Protein AF-A0A3E1RAF1-F1 (afdb_monomer_lite)

Secondary structure (DSSP, 8-state):
--PPP-PPPP--SSS-----S----TTSPPP--PPPHHHHHHHHHHHHHHHHHHHHHHHHHHTTSTTHHHHHHHHHHH-EEETTEEEPPPHHHHHHHHHHHHHHHHHH--

Radius of gyration: 29.77 Å; chains: 1; bounding box: 100×20×51 Å

pLDDT: mean 81.01, std 14.7, range [44.03, 95.06]

Sequence (110 aa):
MVPDPKKPPKPEVGFPSLSWEEEELATRPMPLHERPLQARVDVEMALIAQYHVRIALAVESFWGHRDCVDYLQGLVLSGYKEGEKRMGFKPEVLTALMTLVELHKQQFGK

Organism: NCBI:txid2184758

Foldseek 3Di:
DDDDDDDDDDDDDDDDDPDPPPPPPPPDPDPDDDDPLVVLLVVLLVVCCVPPVPVSVVLVVCQPPPCSLVVLVCCLVFNDDDDPDHDHDDPSNSVSSVVNSVSSCVVNVD

Structure (mmCIF, N/CA/C/O backbone):
data_AF-A0A3E1RAF1-F1
#
_entry.id   AF-A0A3E1RAF1-F1
#
loop_
_atom_site.group_PDB
_atom_site.id
_atom_site.type_symbol
_atom_site.label_atom_id
_atom_site.label_alt_id
_atom_site.label_comp_id
_atom_site.label_asym_id
_atom_site.label_entity_id
_atom_site.label_seq_id
_atom_site.pdbx_PDB_ins_code
_atom_site.Cartn_x
_atom_site.Cartn_y
_atom_site.Cartn_z
_atom_site.occupancy
_atom_site.B_iso_or_equiv
_atom_site.a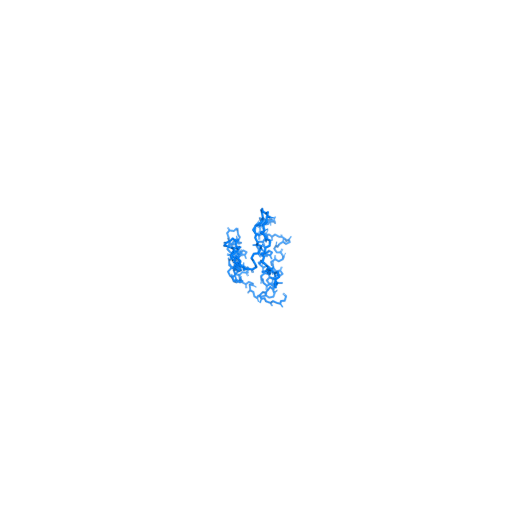uth_seq_id
_atom_site.auth_comp_id
_atom_site.auth_asym_id
_atom_site.auth_atom_id
_atom_site.pdbx_PDB_model_num
ATOM 1 N N . MET A 1 1 ? -82.707 8.677 35.999 1.00 44.03 1 MET A N 1
ATOM 2 C CA . MET A 1 1 ? -82.354 8.542 34.571 1.00 44.03 1 MET A CA 1
ATOM 3 C C . MET A 1 1 ? -80.958 9.115 34.389 1.00 44.03 1 MET A C 1
ATOM 5 O O . MET A 1 1 ? -80.810 10.325 34.469 1.00 44.03 1 MET A O 1
ATOM 9 N N . VAL A 1 2 ? -79.940 8.266 34.265 1.00 52.72 2 VAL A N 1
ATOM 10 C CA . VAL A 1 2 ? -78.544 8.687 34.045 1.00 52.72 2 VAL A CA 1
ATOM 11 C C . VAL A 1 2 ? -78.225 8.423 32.568 1.00 52.72 2 VAL A C 1
ATOM 13 O O . VAL A 1 2 ? -78.588 7.346 32.096 1.00 52.72 2 VAL A O 1
ATOM 16 N N . PRO A 1 3 ? -77.638 9.372 31.819 1.00 50.66 3 PRO A N 1
ATOM 17 C CA . PRO A 1 3 ? -77.341 9.185 30.402 1.00 50.66 3 PRO A CA 1
ATOM 18 C C . PRO A 1 3 ? -76.145 8.239 30.186 1.00 50.66 3 PRO A C 1
ATOM 20 O O . PRO A 1 3 ? -75.169 8.275 30.935 1.00 50.66 3 PRO A O 1
ATOM 23 N N . ASP A 1 4 ? -76.253 7.403 29.151 1.00 56.25 4 ASP A N 1
ATOM 24 C CA . ASP A 1 4 ? -75.272 6.410 28.689 1.00 56.25 4 ASP A CA 1
ATOM 25 C C . ASP A 1 4 ? -73.853 6.981 28.494 1.00 56.25 4 ASP A C 1
ATOM 27 O O . ASP A 1 4 ? -73.682 7.950 27.744 1.00 56.25 4 ASP A O 1
ATOM 31 N N . PRO A 1 5 ? -72.801 6.359 29.062 1.00 60.50 5 PRO A N 1
ATOM 32 C CA . PRO A 1 5 ? -71.434 6.712 28.737 1.00 60.50 5 PRO A CA 1
ATOM 33 C C . PRO A 1 5 ? -70.829 5.742 27.707 1.00 60.50 5 PRO A C 1
ATOM 35 O O . PRO A 1 5 ? -70.705 4.544 27.941 1.00 60.50 5 PRO A O 1
ATOM 38 N N . LYS A 1 6 ? -70.297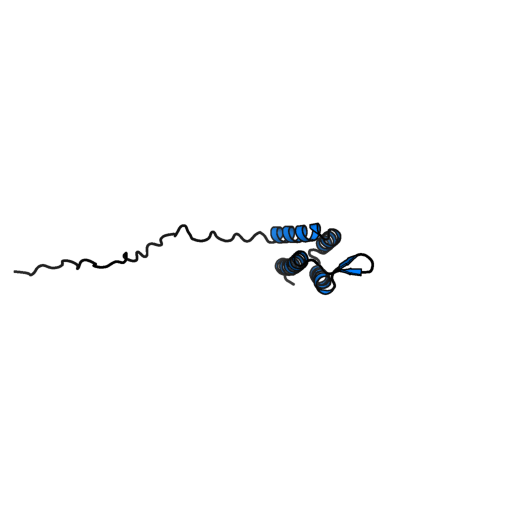 6.344 26.636 1.00 54.69 6 LYS A N 1
ATOM 39 C CA . LYS A 1 6 ? -69.204 5.857 25.769 1.00 54.69 6 LYS A CA 1
ATOM 40 C C . LYS A 1 6 ? -69.556 4.811 24.701 1.00 54.69 6 LYS A C 1
ATOM 42 O O . LYS A 1 6 ? -69.373 3.612 24.882 1.00 54.69 6 LYS A O 1
ATOM 47 N N . LYS A 1 7 ? -69.809 5.300 23.482 1.00 53.72 7 LYS A N 1
ATOM 48 C CA . LYS A 1 7 ? -69.271 4.651 22.274 1.00 53.72 7 LYS A CA 1
ATOM 49 C C . LYS A 1 7 ? -67.996 5.389 21.851 1.00 53.72 7 LYS A C 1
ATOM 51 O O . LYS A 1 7 ? -68.076 6.600 21.647 1.00 53.72 7 LYS A O 1
ATOM 56 N N . PRO A 1 8 ? -66.837 4.719 21.729 1.00 57.09 8 PRO A N 1
ATOM 57 C CA . PRO A 1 8 ? -65.666 5.342 21.125 1.00 57.09 8 PRO A CA 1
ATOM 58 C C . PRO A 1 8 ? -65.934 5.601 19.63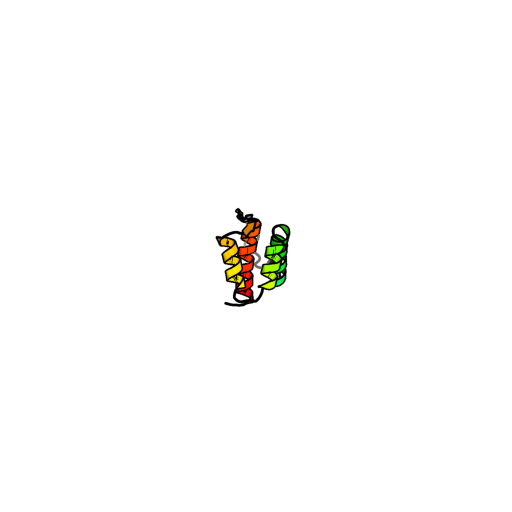0 1.00 57.09 8 PRO A C 1
ATOM 60 O O . PRO A 1 8 ? -66.605 4.784 18.985 1.00 57.09 8 PRO A O 1
ATOM 63 N N . PRO A 1 9 ? -65.458 6.726 19.066 1.00 55.78 9 PRO A N 1
ATOM 64 C CA . PRO A 1 9 ? -65.607 6.996 17.644 1.00 55.78 9 PRO A CA 1
ATOM 65 C C . PRO A 1 9 ? -64.796 5.972 16.843 1.00 55.78 9 PRO A C 1
ATOM 67 O O . PRO A 1 9 ? -63.670 5.630 17.206 1.00 55.78 9 PRO A O 1
ATOM 70 N N . LYS A 1 10 ? -65.392 5.451 15.766 1.00 63.25 10 LYS A N 1
ATOM 71 C CA . LYS A 1 10 ? -64.711 4.545 14.834 1.00 63.25 10 LYS A CA 1
ATOM 72 C C . LYS A 1 10 ? -63.576 5.307 14.138 1.00 63.25 10 LYS A C 1
ATOM 74 O O . LYS A 1 10 ? -63.833 6.415 13.669 1.00 63.25 10 LYS A O 1
ATOM 79 N N . PRO A 1 11 ? -62.367 4.738 14.017 1.00 58.81 11 PRO A N 1
ATOM 80 C CA . PRO A 1 11 ? -61.330 5.347 13.202 1.00 58.81 11 PRO A CA 1
ATOM 81 C C . PRO A 1 11 ? -61.659 5.129 11.717 1.00 58.81 11 PRO A C 1
ATOM 83 O O . PRO A 1 11 ? -61.445 4.052 11.166 1.00 58.81 11 PRO A O 1
ATOM 86 N N . GLU A 1 12 ? -62.213 6.153 11.072 1.00 61.22 12 GLU A N 1
ATOM 87 C CA . GLU A 1 12 ? -62.197 6.303 9.617 1.00 61.22 12 GLU A CA 1
ATOM 88 C C . GLU A 1 12 ? -60.898 7.011 9.232 1.00 61.22 12 GLU A C 1
ATOM 90 O O . GLU A 1 12 ? -60.726 8.169 9.583 1.00 61.22 12 GLU A O 1
ATOM 95 N N . VAL A 1 13 ? -59.968 6.286 8.604 1.00 57.06 13 VAL A N 1
ATOM 96 C CA . VAL A 1 13 ? -59.382 6.529 7.266 1.00 57.06 13 VAL A CA 1
ATOM 97 C C . VAL A 1 13 ? -57.983 5.914 7.150 1.00 57.06 13 VAL A C 1
ATOM 99 O O . VAL A 1 13 ? -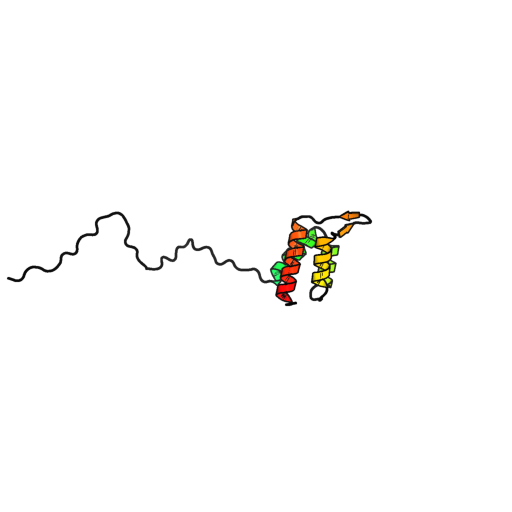57.037 6.346 7.796 1.00 57.06 13 VAL A O 1
ATOM 102 N N . GLY A 1 14 ? -57.864 4.944 6.239 1.00 60.03 14 GLY A N 1
ATOM 103 C CA . GLY A 1 14 ? -56.798 4.842 5.231 1.00 60.03 14 GLY A CA 1
ATOM 104 C C . GLY A 1 14 ? -55.349 4.567 5.638 1.00 60.03 14 GLY A C 1
ATOM 105 O O . GLY A 1 14 ? -54.579 4.198 4.757 1.00 60.03 14 GLY A O 1
ATOM 106 N N . PHE A 1 15 ? -54.960 4.709 6.904 1.00 60.41 15 PHE A N 1
ATOM 107 C CA . PHE A 1 15 ? -53.595 4.440 7.351 1.00 60.41 15 PHE A CA 1
ATOM 108 C C . PHE A 1 15 ? -53.598 3.529 8.581 1.00 60.41 15 PHE A C 1
ATOM 110 O O . PHE A 1 15 ? -54.356 3.777 9.523 1.00 60.41 15 PHE A O 1
ATOM 117 N N . PRO A 1 16 ? -52.786 2.456 8.580 1.00 65.19 16 PRO A N 1
ATOM 118 C CA . PRO A 1 16 ? -52.673 1.567 9.725 1.00 65.19 16 PRO A CA 1
ATOM 119 C C . PRO A 1 16 ? -52.193 2.347 10.954 1.00 65.19 16 PRO A C 1
ATOM 121 O O . PRO A 1 16 ? -51.379 3.266 10.855 1.00 65.19 16 PRO A O 1
ATOM 124 N N . SER A 1 17 ? -52.729 1.991 12.121 1.00 65.12 17 SER A N 1
ATOM 125 C CA . SER A 1 17 ? -52.287 2.552 13.395 1.00 65.12 17 SER A CA 1
ATOM 126 C C . SER A 1 17 ? -50.807 2.225 13.584 1.00 65.12 17 SER A C 1
ATOM 128 O O . SER A 1 17 ? -50.438 1.059 13.509 1.00 65.12 17 SER A O 1
ATOM 130 N N . LEU A 1 18 ? -49.969 3.243 13.798 1.00 59.31 18 LEU A N 1
ATOM 131 C CA . LEU A 1 18 ? -48.544 3.056 14.071 1.00 59.31 18 LEU A CA 1
ATOM 132 C C . LEU A 1 18 ? -48.392 2.299 15.399 1.00 59.31 18 LEU A C 1
ATOM 134 O O . LEU A 1 18 ? -48.444 2.897 16.475 1.00 59.31 18 LEU A O 1
ATOM 138 N N . SER A 1 19 ? -48.263 0.975 15.330 1.00 62.75 19 SER A N 1
ATOM 139 C CA . SER A 1 19 ? -47.799 0.161 16.444 1.00 62.75 19 SER A CA 1
ATOM 140 C C . SER A 1 19 ? -46.308 0.430 16.614 1.00 62.75 19 SER A C 1
ATOM 142 O O . SER A 1 19 ? -45.517 0.157 15.719 1.00 62.75 19 SER A O 1
ATOM 144 N N . TRP A 1 20 ? -45.921 0.972 17.767 1.00 55.94 20 TRP A N 1
ATOM 145 C CA . TRP A 1 20 ? -44.516 1.125 18.167 1.00 55.94 20 TRP A CA 1
ATOM 146 C C . TRP A 1 20 ? -43.872 -0.202 18.588 1.00 55.94 20 TRP A C 1
ATOM 148 O O . TRP A 1 20 ? -42.762 -0.200 19.112 1.00 55.94 20 TRP A O 1
ATOM 158 N N . GLU A 1 21 ? -44.571 -1.326 18.406 1.00 58.78 21 GLU A N 1
ATOM 159 C CA . GLU A 1 21 ? -43.937 -2.636 18.441 1.00 58.78 21 GLU A CA 1
ATOM 160 C C . GLU A 1 21 ? -42.899 -2.631 17.324 1.00 58.78 21 GLU A C 1
ATOM 162 O O . GLU A 1 21 ? -43.253 -2.527 16.151 1.00 58.78 21 GLU A O 1
ATOM 167 N N . GLU A 1 22 ? -41.625 -2.614 17.717 1.00 57.47 22 GLU A N 1
ATOM 168 C CA . GLU A 1 22 ? -40.472 -2.711 16.834 1.00 57.47 22 GLU A CA 1
ATOM 169 C C . GLU A 1 22 ? -40.651 -3.926 15.931 1.00 57.47 22 GLU A C 1
ATOM 171 O O . GLU A 1 22 ? -40.278 -5.048 16.265 1.00 57.47 22 GLU A O 1
ATOM 176 N N . GLU A 1 23 ? -41.239 -3.697 14.765 1.00 58.09 23 GLU A N 1
ATOM 177 C CA . GLU A 1 23 ? -41.177 -4.621 13.660 1.00 58.09 23 GLU A CA 1
ATOM 178 C C . GLU A 1 23 ? -39.681 -4.707 13.334 1.00 58.09 23 GLU A C 1
ATOM 180 O O . GLU A 1 23 ? -39.083 -3.786 12.767 1.00 58.09 23 GLU A O 1
ATOM 185 N N . GLU A 1 24 ? -39.024 -5.763 13.820 1.00 58.66 24 GLU A N 1
ATOM 186 C CA . GLU A 1 24 ? -37.692 -6.172 13.391 1.00 58.66 24 GLU A CA 1
ATOM 187 C C . GLU A 1 24 ? -37.786 -6.469 11.893 1.00 58.66 24 GLU A C 1
ATOM 189 O O . GLU A 1 24 ? -37.965 -7.601 11.451 1.00 58.66 24 GLU A O 1
ATOM 194 N N . LEU A 1 25 ? -37.753 -5.405 11.090 1.00 59.88 25 LEU A N 1
ATOM 195 C CA . LEU A 1 25 ? -37.842 -5.471 9.647 1.00 59.88 25 LEU A CA 1
ATOM 196 C C . LEU A 1 25 ? -36.703 -6.371 9.171 1.00 59.88 25 LEU A C 1
ATOM 198 O O . LEU A 1 25 ? -35.528 -6.014 9.275 1.00 59.88 25 LEU A O 1
ATOM 202 N N . ALA A 1 26 ? -37.063 -7.531 8.620 1.00 63.03 26 ALA A N 1
ATOM 203 C CA . ALA A 1 26 ? -36.146 -8.534 8.074 1.00 63.03 26 ALA A CA 1
ATOM 204 C C . ALA A 1 26 ? -35.216 -7.987 6.968 1.00 63.03 26 ALA A C 1
ATOM 206 O O . ALA A 1 26 ? -34.312 -8.677 6.507 1.00 63.03 26 ALA A O 1
ATOM 207 N N . THR A 1 27 ? -35.426 -6.741 6.538 1.00 74.88 27 THR A N 1
ATOM 208 C CA . THR A 1 27 ? -34.593 -6.006 5.585 1.00 74.88 27 THR A CA 1
ATOM 209 C C . THR A 1 27 ? -33.487 -5.181 6.243 1.00 74.88 27 THR A C 1
ATOM 211 O O . THR A 1 27 ? -32.825 -4.411 5.545 1.00 74.88 27 THR A O 1
ATOM 214 N N . ARG A 1 28 ? -33.274 -5.276 7.565 1.00 70.44 28 ARG A N 1
ATOM 215 C CA . ARG A 1 28 ? -32.108 -4.641 8.193 1.00 70.44 28 ARG A CA 1
ATOM 216 C C . ARG A 1 28 ? -30.839 -5.215 7.547 1.00 70.44 28 ARG A C 1
ATOM 218 O O . ARG A 1 28 ? -30.688 -6.438 7.506 1.00 70.44 28 ARG A O 1
ATOM 225 N N . PRO A 1 29 ? -29.940 -4.368 7.009 1.00 73.19 29 PRO A N 1
ATOM 226 C CA . PRO A 1 29 ? -28.696 -4.857 6.439 1.00 73.19 29 PRO A CA 1
ATOM 227 C C . PRO A 1 29 ? -27.939 -5.609 7.529 1.00 73.19 29 PRO A C 1
ATOM 229 O O . PRO A 1 29 ? -27.829 -5.128 8.659 1.00 73.19 29 PRO A O 1
ATOM 232 N N . MET A 1 30 ? -27.448 -6.803 7.198 1.00 75.25 30 MET A N 1
ATOM 233 C CA . MET A 1 30 ? -26.622 -7.558 8.131 1.00 75.25 30 MET A CA 1
ATOM 234 C C . MET A 1 30 ? -25.445 -6.686 8.593 1.00 75.25 30 MET A C 1
ATOM 236 O O . MET A 1 30 ? -24.902 -5.933 7.776 1.00 75.25 30 MET A O 1
ATOM 240 N N . PRO A 1 31 ? -25.029 -6.787 9.869 1.00 70.81 31 PRO A N 1
ATOM 241 C CA . PRO A 1 31 ? -23.854 -6.079 10.343 1.00 70.81 31 PRO A CA 1
ATOM 242 C C . PRO A 1 31 ? -22.661 -6.394 9.436 1.00 70.81 31 PRO A C 1
ATOM 244 O O . PRO A 1 31 ? -22.384 -7.559 9.124 1.00 70.81 31 PRO A O 1
ATOM 247 N N . LEU A 1 32 ? -21.969 -5.348 8.981 1.00 68.88 32 LEU A N 1
ATOM 248 C CA . LEU A 1 32 ? -20.750 -5.503 8.202 1.00 68.88 32 LEU A CA 1
ATOM 249 C C . LEU A 1 32 ? -19.670 -6.037 9.144 1.00 68.88 32 LEU A C 1
ATOM 251 O O . LEU A 1 32 ? -19.149 -5.308 9.982 1.00 68.88 32 LEU A O 1
ATOM 255 N N . HIS A 1 33 ? -19.361 -7.325 9.027 1.00 68.94 33 HIS A N 1
ATOM 256 C CA . HIS A 1 33 ? -18.255 -7.920 9.763 1.00 68.94 33 HIS A CA 1
ATOM 257 C C . HIS A 1 33 ? -16.960 -7.369 9.165 1.00 68.94 33 HIS A C 1
ATOM 259 O O . HIS A 1 33 ? -16.551 -7.771 8.071 1.00 68.94 33 HIS A O 1
ATOM 265 N N . GLU A 1 34 ? -16.331 -6.416 9.852 1.00 68.69 34 GLU A N 1
ATOM 266 C CA . GLU A 1 34 ? -14.998 -5.966 9.473 1.00 68.69 34 GLU A CA 1
ATOM 267 C C . GLU A 1 34 ? -14.042 -7.158 9.535 1.00 68.69 34 GLU A C 1
ATOM 269 O O . GLU A 1 34 ? -13.984 -7.895 10.523 1.00 68.69 34 GLU A O 1
ATOM 274 N N . ARG A 1 35 ? -13.307 -7.384 8.442 1.00 73.00 35 ARG A N 1
ATOM 275 C CA . ARG A 1 35 ? -12.292 -8.438 8.423 1.00 73.00 35 ARG A CA 1
ATOM 276 C C . ARG A 1 35 ? -11.241 -8.128 9.494 1.00 73.00 35 ARG A C 1
ATOM 278 O O . ARG A 1 35 ? -10.863 -6.959 9.622 1.00 73.00 35 ARG A O 1
ATOM 285 N N . PRO A 1 36 ? -10.708 -9.149 10.194 1.00 85.44 36 PRO A N 1
ATOM 286 C CA . PRO A 1 36 ? -9.562 -8.964 11.075 1.00 85.44 36 PRO A CA 1
ATOM 287 C C . PRO A 1 36 ? -8.440 -8.217 10.349 1.00 85.44 36 PRO A C 1
ATOM 289 O O . PRO A 1 36 ? -8.199 -8.476 9.168 1.00 85.44 36 PRO A O 1
ATOM 292 N N . LEU A 1 37 ? -7.744 -7.317 11.049 1.00 85.00 37 LEU A N 1
ATOM 293 C CA . LEU A 1 37 ? -6.676 -6.490 10.467 1.00 85.00 37 LEU A CA 1
ATOM 294 C C . LEU A 1 37 ? -5.656 -7.324 9.682 1.00 85.00 37 LEU A C 1
ATOM 296 O O . LEU A 1 37 ? -5.339 -6.982 8.547 1.00 85.00 37 LEU A O 1
ATOM 300 N N . GLN A 1 38 ? -5.232 -8.463 10.236 1.00 86.75 38 GLN A N 1
ATOM 301 C CA . GLN A 1 38 ? -4.285 -9.357 9.570 1.00 86.75 38 GLN A CA 1
ATOM 302 C C . GLN A 1 38 ? -4.825 -9.893 8.236 1.00 86.75 38 GLN A C 1
ATOM 304 O O . GLN A 1 38 ? -4.131 -9.841 7.230 1.00 86.75 38 GLN A O 1
ATOM 309 N N . ALA A 1 39 ? -6.096 -10.299 8.184 1.00 88.56 39 ALA A N 1
ATOM 310 C CA . ALA A 1 39 ? -6.708 -10.785 6.948 1.00 88.56 39 ALA A CA 1
ATOM 311 C C . ALA A 1 39 ? -6.797 -9.692 5.869 1.00 88.56 39 ALA A C 1
ATOM 313 O O . ALA A 1 39 ? -6.828 -9.998 4.680 1.00 88.56 39 ALA A O 1
ATOM 314 N N . ARG A 1 40 ? -6.851 -8.413 6.262 1.00 90.31 40 ARG A N 1
ATOM 315 C CA . ARG A 1 40 ? -6.764 -7.292 5.316 1.00 90.31 40 ARG A CA 1
ATOM 316 C C . ARG A 1 40 ? -5.344 -7.151 4.779 1.00 90.31 40 ARG A C 1
ATOM 318 O O . ARG A 1 40 ? -5.184 -7.069 3.569 1.00 90.31 40 ARG A O 1
ATOM 325 N N . VAL A 1 41 ? -4.336 -7.195 5.654 1.00 92.06 41 VAL A N 1
ATOM 326 C CA . VAL A 1 41 ? -2.917 -7.174 5.255 1.00 92.06 41 VAL A CA 1
ATOM 327 C C . VAL A 1 41 ? -2.623 -8.295 4.259 1.00 92.06 41 VAL A C 1
ATOM 329 O O . VAL A 1 41 ? -2.064 -8.029 3.201 1.00 92.06 41 VAL A O 1
ATOM 332 N N . ASP A 1 42 ? -3.071 -9.518 4.545 1.00 93.56 42 ASP A N 1
ATOM 333 C CA . ASP A 1 42 ? -2.824 -10.685 3.692 1.00 93.56 42 ASP A CA 1
ATOM 334 C C . ASP A 1 42 ? -3.426 -10.511 2.285 1.00 93.56 42 ASP A C 1
ATOM 336 O O . ASP A 1 42 ? -2.804 -10.873 1.285 1.00 93.56 42 ASP A O 1
ATOM 340 N N . VAL A 1 43 ? -4.620 -9.916 2.189 1.00 93.50 43 VAL A N 1
ATOM 341 C CA . VAL A 1 43 ? -5.288 -9.638 0.907 1.00 93.50 43 VAL A CA 1
ATOM 342 C C . VAL A 1 43 ? -4.520 -8.601 0.089 1.00 93.50 43 VAL A C 1
ATOM 344 O O . VAL A 1 43 ? -4.277 -8.828 -1.098 1.00 93.50 43 VAL A O 1
ATOM 347 N N . GLU A 1 44 ? -4.099 -7.496 0.707 1.00 93.62 44 GLU A N 1
ATOM 348 C CA . GLU A 1 44 ? -3.335 -6.456 0.005 1.00 93.62 44 GLU A CA 1
ATOM 349 C C . GLU A 1 44 ? -1.944 -6.962 -0.410 1.00 93.62 44 GLU A C 1
ATOM 351 O O . GLU A 1 44 ? -1.494 -6.727 -1.535 1.00 93.62 44 GLU A O 1
ATOM 356 N N . MET A 1 45 ? -1.283 -7.735 0.456 1.00 93.69 45 MET A N 1
ATOM 357 C CA . MET A 1 45 ? 0.000 -8.373 0.154 1.00 93.69 45 MET A CA 1
ATOM 358 C C . MET A 1 45 ? -0.117 -9.363 -1.007 1.00 93.69 45 MET A C 1
ATOM 360 O O . MET A 1 45 ? 0.739 -9.367 -1.895 1.00 93.69 45 MET A O 1
ATOM 364 N N . ALA A 1 46 ? -1.191 -10.157 -1.058 1.00 94.88 46 ALA A N 1
ATOM 365 C CA . ALA A 1 46 ? -1.452 -11.064 -2.171 1.00 94.88 46 ALA A CA 1
ATOM 366 C C . ALA A 1 46 ? -1.665 -10.309 -3.493 1.00 94.88 46 ALA A C 1
ATOM 368 O O . ALA A 1 46 ? -1.157 -10.742 -4.529 1.00 94.88 46 ALA A O 1
ATOM 369 N N . LEU A 1 47 ? -2.366 -9.169 -3.474 1.00 95.06 47 LEU A N 1
ATOM 370 C CA . LEU A 1 47 ? -2.561 -8.331 -4.660 1.00 95.06 47 LEU A CA 1
ATOM 371 C C . LEU A 1 47 ? -1.224 -7.789 -5.178 1.00 95.06 47 LEU A C 1
ATOM 373 O O . LEU A 1 47 ? -0.934 -7.891 -6.370 1.00 95.06 47 LEU A O 1
ATOM 377 N N . ILE A 1 48 ? -0.373 -7.270 -4.292 1.00 93.69 48 ILE A N 1
ATOM 378 C CA . ILE A 1 48 ? 0.961 -6.794 -4.677 1.00 93.69 48 ILE A CA 1
ATOM 379 C C . ILE A 1 48 ? 1.811 -7.952 -5.201 1.00 93.69 48 ILE A C 1
ATOM 381 O O . ILE A 1 48 ? 2.487 -7.787 -6.213 1.00 93.69 48 ILE A O 1
ATOM 385 N N . ALA A 1 49 ? 1.754 -9.131 -4.576 1.00 94.44 49 ALA A N 1
ATOM 386 C CA . ALA A 1 49 ? 2.526 -10.295 -4.998 1.00 94.44 49 ALA A CA 1
ATOM 387 C C . ALA A 1 49 ? 2.152 -10.773 -6.411 1.00 94.44 49 ALA A C 1
ATOM 389 O O . ALA A 1 49 ? 3.036 -11.189 -7.156 1.00 94.44 49 ALA A O 1
ATOM 390 N N . GLN A 1 50 ? 0.881 -10.655 -6.819 1.00 94.81 50 GLN A N 1
ATOM 391 C CA . GLN A 1 50 ? 0.441 -11.019 -8.174 1.00 94.81 50 GLN A CA 1
ATOM 392 C C . GLN A 1 50 ? 1.152 -10.215 -9.271 1.00 94.81 50 GLN A C 1
ATOM 394 O O . GLN A 1 50 ? 1.434 -10.756 -10.339 1.00 94.81 50 GLN A O 1
ATOM 399 N N . TYR A 1 51 ? 1.449 -8.936 -9.020 1.00 91.50 51 TYR A N 1
ATOM 400 C CA . TYR A 1 51 ? 2.083 -8.053 -10.005 1.00 91.50 51 TYR A CA 1
ATOM 401 C C . TYR A 1 51 ? 3.584 -7.862 -9.763 1.00 91.50 51 TYR A C 1
ATOM 403 O O . TYR A 1 51 ? 4.362 -7.755 -10.709 1.00 91.50 51 TYR A O 1
ATOM 411 N N . HIS A 1 52 ? 4.003 -7.820 -8.499 1.00 92.38 52 HIS A N 1
ATOM 412 C CA . HIS A 1 52 ? 5.344 -7.438 -8.071 1.00 92.38 52 HIS A CA 1
ATOM 413 C C . HIS A 1 52 ? 5.819 -8.282 -6.877 1.00 92.38 52 HIS A C 1
ATOM 415 O O . HIS A 1 52 ? 6.034 -7.773 -5.775 1.00 92.38 52 HIS A O 1
ATOM 421 N N . VAL A 1 53 ? 6.072 -9.575 -7.112 1.00 93.56 53 VAL A N 1
ATOM 422 C CA . VAL A 1 53 ? 6.553 -10.536 -6.092 1.00 93.56 53 VAL A CA 1
ATOM 423 C C . VAL A 1 53 ? 7.744 -10.004 -5.281 1.00 93.56 53 VAL A C 1
ATOM 425 O O . VAL A 1 53 ? 7.767 -10.120 -4.061 1.00 93.56 53 VAL A O 1
ATOM 428 N N . ARG A 1 54 ? 8.734 -9.377 -5.935 1.00 91.62 54 ARG A N 1
ATOM 429 C CA . ARG A 1 54 ? 9.935 -8.859 -5.247 1.00 91.62 54 ARG A CA 1
ATOM 430 C C . ARG A 1 54 ? 9.610 -7.746 -4.251 1.00 91.62 54 ARG A C 1
ATOM 432 O O . ARG A 1 54 ? 10.274 -7.645 -3.227 1.00 91.62 54 ARG A O 1
ATOM 439 N N . ILE A 1 55 ? 8.614 -6.921 -4.567 1.00 92.50 55 ILE A N 1
ATOM 440 C CA . ILE A 1 55 ? 8.163 -5.845 -3.684 1.00 92.50 55 ILE A CA 1
ATOM 441 C C . ILE A 1 55 ? 7.406 -6.447 -2.508 1.00 92.50 55 ILE A C 1
ATOM 443 O O . ILE A 1 55 ? 7.697 -6.081 -1.380 1.00 92.50 55 ILE A O 1
ATOM 447 N N . ALA A 1 56 ? 6.518 -7.417 -2.746 1.00 94.38 56 ALA A N 1
ATOM 448 C CA . ALA A 1 56 ? 5.815 -8.109 -1.668 1.00 94.38 56 ALA A CA 1
ATOM 449 C C . ALA A 1 56 ? 6.794 -8.737 -0.656 1.00 94.38 56 ALA A C 1
ATOM 451 O O . ALA A 1 56 ? 6.682 -8.481 0.536 1.00 94.38 56 ALA A O 1
ATOM 452 N N . LEU A 1 57 ? 7.827 -9.447 -1.122 1.00 93.69 57 LEU A N 1
ATOM 453 C CA . LEU A 1 57 ? 8.858 -10.024 -0.244 1.00 93.69 57 LEU A CA 1
ATOM 454 C C . LEU A 1 57 ? 9.646 -8.962 0.544 1.00 93.69 57 LEU A C 1
ATOM 456 O O . LEU A 1 57 ? 9.997 -9.169 1.707 1.00 93.69 57 LEU A O 1
ATOM 460 N N . ALA A 1 58 ? 9.934 -7.816 -0.078 1.00 92.75 58 ALA A N 1
ATOM 461 C CA . ALA A 1 58 ? 10.590 -6.708 0.608 1.00 92.75 58 ALA A CA 1
ATOM 462 C C . ALA A 1 58 ? 9.679 -6.108 1.688 1.00 92.75 58 ALA A C 1
ATOM 464 O O . ALA A 1 58 ? 10.124 -5.900 2.813 1.00 92.75 58 ALA A O 1
ATOM 465 N N . VAL A 1 59 ? 8.403 -5.874 1.371 1.00 91.94 59 VAL A N 1
ATOM 466 C CA . VAL A 1 59 ? 7.415 -5.350 2.323 1.00 91.94 59 VAL A CA 1
ATOM 467 C C . VAL A 1 59 ? 7.229 -6.306 3.498 1.00 91.94 59 VAL A C 1
ATOM 469 O O . VAL A 1 59 ? 7.196 -5.841 4.630 1.00 91.94 59 VAL A O 1
ATOM 472 N N . GLU A 1 60 ? 7.191 -7.618 3.258 1.00 92.38 60 GLU A N 1
ATOM 473 C CA . GLU A 1 60 ? 7.128 -8.640 4.310 1.00 92.38 60 GLU A CA 1
ATOM 474 C C . GLU A 1 60 ? 8.354 -8.578 5.232 1.00 92.38 60 GLU A C 1
ATOM 476 O O . GLU A 1 60 ? 8.215 -8.587 6.451 1.00 92.38 60 GLU A O 1
ATOM 481 N N . SER A 1 61 ? 9.550 -8.419 4.657 1.00 90.94 61 SER A N 1
ATOM 482 C CA . SER A 1 61 ? 10.796 -8.288 5.424 1.00 90.94 61 SER A CA 1
ATOM 483 C C . SER A 1 61 ? 10.842 -7.010 6.267 1.00 90.94 61 SER A C 1
ATOM 485 O O . SER A 1 61 ? 11.423 -7.002 7.348 1.00 90.94 61 SER A O 1
ATOM 487 N N . PHE A 1 62 ? 10.246 -5.920 5.778 1.00 89.06 62 PHE A N 1
ATOM 488 C CA . PHE A 1 62 ? 10.162 -4.657 6.510 1.00 89.06 62 PHE A CA 1
ATOM 489 C C . PHE A 1 62 ? 8.931 -4.564 7.417 1.00 89.06 62 PHE A C 1
ATOM 491 O O . PHE A 1 62 ? 8.826 -3.603 8.175 1.00 89.06 62 PHE A O 1
ATOM 498 N N . TRP A 1 63 ? 7.997 -5.514 7.380 1.00 90.56 63 TRP A N 1
ATOM 499 C CA . TRP A 1 63 ? 6.752 -5.403 8.135 1.00 90.56 63 TRP A CA 1
ATOM 500 C C . TRP A 1 63 ? 7.022 -5.404 9.646 1.00 90.56 63 TRP A C 1
ATOM 502 O O . TRP A 1 63 ? 7.698 -6.285 10.171 1.00 90.56 63 TRP A O 1
ATOM 512 N N . GLY A 1 64 ? 6.519 -4.394 10.363 1.00 86.38 64 GLY A N 1
ATOM 513 C CA . GLY A 1 64 ? 6.808 -4.192 11.789 1.00 86.38 64 GLY A CA 1
ATOM 514 C C . GLY A 1 64 ? 8.101 -3.421 12.080 1.00 86.38 64 GLY A C 1
ATOM 515 O O . GLY A 1 64 ? 8.355 -3.068 13.235 1.00 86.38 64 GLY A O 1
ATOM 516 N N . HIS A 1 65 ? 8.896 -3.086 11.059 1.00 90.38 65 HIS A N 1
ATOM 517 C CA . HIS A 1 65 ? 9.977 -2.111 11.184 1.00 90.38 65 HIS A CA 1
ATOM 518 C C . HIS A 1 65 ? 9.445 -0.680 11.051 1.00 90.38 65 HIS A C 1
ATOM 520 O O . HIS A 1 65 ? 8.476 -0.408 10.343 1.00 90.38 65 HIS A O 1
ATOM 526 N N . ARG A 1 66 ? 10.125 0.275 11.700 1.00 85.12 66 ARG A N 1
ATOM 527 C CA . ARG A 1 66 ? 9.754 1.702 11.627 1.00 85.12 66 ARG A CA 1
ATOM 528 C C . ARG A 1 66 ? 9.830 2.254 10.202 1.00 85.12 66 ARG A C 1
ATOM 530 O O . ARG A 1 66 ? 9.031 3.112 9.851 1.00 85.12 66 ARG A O 1
ATOM 537 N N . ASP A 1 67 ? 10.724 1.697 9.393 1.00 89.44 67 ASP A N 1
ATOM 538 C CA . ASP A 1 67 ? 11.004 2.167 8.036 1.00 89.44 67 ASP A CA 1
ATOM 539 C C . ASP A 1 67 ? 10.040 1.575 6.989 1.00 89.44 67 ASP A C 1
ATOM 541 O O . ASP A 1 67 ? 10.110 1.927 5.813 1.00 89.44 67 ASP A O 1
ATOM 545 N N . CYS A 1 68 ? 9.118 0.684 7.389 1.00 91.94 68 CYS A N 1
ATOM 546 C CA . CYS A 1 68 ? 8.147 0.069 6.477 1.00 91.94 68 CYS A CA 1
ATOM 547 C C . CYS A 1 68 ? 7.274 1.123 5.788 1.00 91.94 68 CYS A C 1
ATOM 549 O O . CYS A 1 68 ? 7.093 1.106 4.571 1.00 91.94 68 CYS A O 1
ATOM 551 N N . VAL A 1 69 ? 6.770 2.082 6.569 1.00 92.75 69 VAL A N 1
ATOM 552 C CA . VAL A 1 69 ? 5.915 3.163 6.066 1.00 92.75 69 VAL A CA 1
ATOM 553 C C . VAL A 1 69 ? 6.681 4.051 5.091 1.00 92.75 69 VAL A C 1
ATOM 555 O O . VAL A 1 69 ? 6.154 4.365 4.025 1.00 92.75 69 VAL A O 1
ATOM 558 N N . ASP A 1 70 ? 7.923 4.406 5.418 1.00 92.94 70 ASP A N 1
ATOM 559 C CA . ASP A 1 70 ? 8.770 5.246 4.567 1.00 92.94 70 ASP A CA 1
ATOM 560 C C . ASP A 1 70 ? 9.109 4.536 3.252 1.00 92.94 70 ASP A C 1
ATOM 562 O O . ASP A 1 70 ? 9.058 5.140 2.177 1.00 92.94 70 ASP A O 1
ATOM 566 N N . TYR A 1 71 ? 9.378 3.230 3.313 1.00 92.75 71 TYR A N 1
ATOM 567 C CA . TYR A 1 71 ? 9.587 2.403 2.130 1.00 92.75 71 TYR A CA 1
ATOM 568 C C . TYR A 1 71 ? 8.341 2.365 1.233 1.00 92.75 71 TYR A C 1
ATOM 570 O O . TYR A 1 71 ? 8.438 2.625 0.031 1.00 92.75 71 TYR A O 1
ATOM 578 N N . LEU A 1 72 ? 7.162 2.103 1.807 1.00 92.75 72 LEU A N 1
ATOM 579 C CA . LEU A 1 72 ? 5.893 2.067 1.074 1.00 92.75 72 LEU A CA 1
ATOM 580 C C . LEU A 1 72 ? 5.552 3.429 0.450 1.00 92.75 72 LEU A C 1
ATOM 582 O O . LEU A 1 72 ? 5.185 3.494 -0.722 1.00 92.75 72 LEU A O 1
ATOM 586 N N . GLN A 1 73 ? 5.720 4.530 1.187 1.00 93.19 73 GLN A N 1
ATOM 587 C CA . GLN A 1 73 ? 5.520 5.885 0.660 1.00 93.19 73 GLN A CA 1
ATOM 588 C C . GLN A 1 73 ? 6.517 6.220 -0.453 1.00 93.19 73 GLN A C 1
ATOM 590 O O . GLN A 1 73 ? 6.145 6.821 -1.464 1.00 93.19 73 GLN A O 1
ATOM 595 N N . GLY A 1 74 ? 7.770 5.785 -0.303 1.00 92.75 74 GLY A N 1
ATOM 596 C CA . GLY A 1 74 ? 8.792 5.891 -1.336 1.00 92.75 74 GLY A CA 1
ATOM 597 C C . GLY A 1 74 ? 8.368 5.191 -2.624 1.00 92.75 74 GLY A C 1
ATOM 598 O O . GLY A 1 74 ? 8.471 5.785 -3.698 1.00 92.75 74 GLY A O 1
ATOM 599 N N . LEU A 1 75 ? 7.823 3.975 -2.530 1.00 91.75 75 LEU A N 1
ATOM 600 C CA . LEU A 1 75 ? 7.269 3.260 -3.682 1.00 91.75 75 LEU A CA 1
ATOM 601 C C . LEU A 1 75 ? 6.099 4.027 -4.308 1.00 91.75 75 LEU A C 1
ATOM 603 O O . LEU A 1 75 ? 6.107 4.258 -5.513 1.00 91.75 75 LEU A O 1
ATOM 607 N N . VAL A 1 76 ? 5.131 4.493 -3.517 1.00 91.81 76 VAL A N 1
ATOM 608 C CA . VAL A 1 76 ? 3.972 5.244 -4.036 1.00 91.81 76 VAL A CA 1
ATOM 609 C C . VAL A 1 76 ? 4.399 6.493 -4.820 1.00 91.81 76 VAL A C 1
ATOM 611 O O . VAL A 1 76 ? 3.849 6.765 -5.885 1.00 91.81 76 VAL A O 1
ATOM 614 N N . LEU A 1 77 ? 5.395 7.237 -4.329 1.00 90.50 77 LEU A N 1
ATOM 615 C CA . LEU A 1 77 ? 5.852 8.484 -4.954 1.00 90.50 77 LEU A CA 1
ATOM 616 C C . LEU A 1 77 ? 6.798 8.269 -6.140 1.00 90.50 77 LEU A C 1
ATOM 618 O O . LEU A 1 77 ? 6.755 9.021 -7.113 1.00 90.50 77 LEU A O 1
ATOM 622 N N . SER A 1 78 ? 7.698 7.288 -6.043 1.00 87.81 78 SER A N 1
ATOM 623 C CA . SER A 1 78 ? 8.798 7.112 -7.002 1.00 87.81 78 SER A CA 1
ATOM 624 C C . SER A 1 78 ? 8.629 5.925 -7.953 1.00 87.81 78 SER A C 1
ATOM 626 O O . SER A 1 78 ? 9.387 5.812 -8.922 1.00 87.81 78 SER A O 1
ATOM 628 N N . GLY A 1 79 ? 7.614 5.091 -7.724 1.00 87.94 79 GLY A N 1
ATOM 629 C CA . GLY A 1 79 ? 7.334 3.888 -8.494 1.00 87.94 79 GLY A CA 1
ATOM 630 C C . GLY A 1 79 ? 8.293 2.746 -8.166 1.00 87.94 79 GLY A C 1
ATOM 631 O O . GLY A 1 79 ? 8.904 2.690 -7.097 1.00 87.94 79 GLY A O 1
ATOM 632 N N . TYR A 1 80 ? 8.448 1.834 -9.121 1.00 87.38 80 TYR A N 1
ATOM 633 C CA . TYR A 1 80 ? 9.439 0.766 -9.055 1.00 87.38 80 TYR A CA 1
ATOM 634 C C . TYR A 1 80 ? 10.420 0.856 -10.226 1.00 87.38 80 TYR A C 1
ATOM 636 O O . TYR A 1 80 ? 10.164 1.488 -11.255 1.00 87.38 80 TYR A O 1
ATOM 644 N N . LYS A 1 81 ? 11.593 0.245 -10.050 1.00 85.81 81 LYS A N 1
ATOM 645 C CA . LYS A 1 81 ? 12.596 0.133 -11.110 1.00 85.81 81 LYS A CA 1
ATOM 646 C C . LYS A 1 81 ? 12.483 -1.230 -11.771 1.00 85.81 81 LYS A C 1
ATOM 648 O O . LYS A 1 81 ? 12.580 -2.253 -11.096 1.00 85.81 81 LYS A O 1
ATOM 653 N N . GLU A 1 82 ? 12.352 -1.223 -13.088 1.00 81.44 82 GLU A N 1
ATOM 654 C CA . GLU A 1 82 ? 12.426 -2.419 -13.919 1.00 81.44 82 GLU A CA 1
ATOM 655 C C . GLU A 1 82 ? 13.589 -2.230 -14.897 1.00 81.44 82 GLU A C 1
ATOM 657 O O . GLU A 1 82 ? 13.481 -1.540 -15.911 1.00 81.44 82 GLU A O 1
ATOM 662 N N . GLY A 1 83 ? 14.763 -2.741 -14.512 1.00 82.81 83 GLY A N 1
ATOM 663 C CA . GLY A 1 83 ? 16.028 -2.401 -15.169 1.00 82.81 83 GLY A CA 1
ATOM 664 C C . GLY A 1 83 ? 16.427 -0.941 -14.922 1.00 82.81 83 GLY A C 1
ATOM 665 O O . GLY A 1 83 ? 16.404 -0.469 -13.784 1.00 82.81 83 GLY A O 1
ATOM 666 N N . GLU A 1 84 ? 16.789 -0.217 -15.984 1.00 80.88 84 GLU A N 1
ATOM 667 C CA . GLU A 1 84 ? 17.143 1.212 -15.916 1.00 80.88 84 GLU A CA 1
ATOM 668 C C . GLU A 1 84 ? 15.928 2.151 -15.981 1.00 80.88 84 GLU A C 1
ATOM 670 O O . GLU A 1 84 ? 16.054 3.351 -15.722 1.00 80.88 84 GLU A O 1
ATOM 675 N N . LYS A 1 85 ? 14.733 1.631 -16.292 1.00 82.81 85 LYS A N 1
ATOM 676 C CA . LYS A 1 85 ? 13.533 2.452 -16.469 1.00 82.81 85 LYS A CA 1
ATOM 677 C C . LYS A 1 85 ? 12.710 2.511 -15.182 1.00 82.81 85 LYS A C 1
ATOM 679 O O . LYS A 1 85 ? 12.447 1.495 -14.537 1.00 82.81 85 LYS A O 1
ATOM 684 N N . ARG A 1 86 ? 12.278 3.722 -14.816 1.00 83.50 86 ARG A N 1
ATOM 685 C CA . ARG A 1 86 ? 11.277 3.929 -13.761 1.00 83.50 86 ARG A CA 1
ATOM 686 C C . ARG A 1 86 ? 9.891 3.666 -14.329 1.00 83.50 86 ARG A C 1
ATOM 688 O O . ARG A 1 86 ? 9.523 4.259 -15.344 1.00 83.50 86 ARG A O 1
ATOM 695 N N . MET A 1 87 ? 9.151 2.792 -13.665 1.00 87.25 87 MET A N 1
ATOM 696 C CA . MET A 1 87 ? 7.795 2.409 -14.029 1.00 87.25 87 MET A CA 1
ATOM 697 C C . MET A 1 87 ? 6.840 2.785 -12.895 1.00 87.25 87 MET A C 1
ATOM 699 O O . MET A 1 87 ? 7.175 2.684 -11.713 1.00 87.25 87 MET A O 1
ATOM 703 N N . GLY A 1 88 ? 5.655 3.261 -13.271 1.00 88.38 88 GLY A N 1
ATOM 704 C CA . GLY A 1 88 ? 4.566 3.510 -12.332 1.00 88.38 88 GLY A CA 1
ATOM 705 C C . GLY A 1 88 ? 3.836 2.219 -11.977 1.00 88.38 88 GLY A C 1
ATOM 706 O O . GLY A 1 88 ? 3.925 1.222 -12.693 1.00 88.38 88 GLY A O 1
ATOM 707 N N . PHE A 1 89 ? 3.088 2.251 -10.882 1.00 90.81 89 PHE A N 1
ATOM 708 C CA . PHE A 1 89 ? 2.227 1.143 -10.490 1.00 90.81 89 PHE A CA 1
ATOM 709 C C . PHE A 1 89 ? 0.890 1.180 -11.221 1.00 90.81 89 PHE A C 1
ATOM 711 O O . PHE A 1 89 ? 0.398 2.242 -11.608 1.00 90.81 89 PHE A O 1
ATOM 718 N N . LYS A 1 90 ? 0.270 0.006 -11.355 1.00 91.38 90 LYS A N 1
ATOM 719 C CA . LYS A 1 90 ? -1.154 -0.067 -11.676 1.00 91.38 90 LYS A CA 1
ATOM 720 C C . LYS A 1 90 ? -1.980 0.575 -10.550 1.00 91.38 90 LYS A C 1
ATOM 722 O O . LYS A 1 90 ? -1.561 0.480 -9.392 1.00 91.38 90 LYS A O 1
ATOM 727 N N . PRO A 1 91 ? -3.141 1.184 -10.852 1.00 92.38 91 PRO A N 1
ATOM 728 C CA . PRO A 1 91 ? -3.990 1.809 -9.840 1.00 92.38 91 PRO A CA 1
ATOM 729 C C . PRO A 1 91 ? -4.310 0.873 -8.673 1.00 92.38 91 PRO A C 1
ATOM 731 O O . PRO A 1 91 ? -4.206 1.274 -7.521 1.00 92.38 91 PRO A O 1
ATOM 734 N N . GLU A 1 92 ? -4.605 -0.396 -8.950 1.00 93.81 92 GLU A N 1
ATOM 735 C CA . GLU A 1 92 ? -4.951 -1.401 -7.943 1.00 93.81 92 GLU A CA 1
ATOM 736 C C . GLU A 1 92 ? -3.794 -1.645 -6.965 1.00 93.81 92 GLU A C 1
ATOM 738 O O . GLU A 1 92 ? -3.994 -1.660 -5.754 1.00 93.81 92 GLU A O 1
ATOM 743 N N . VAL A 1 93 ? -2.566 -1.753 -7.482 1.00 93.81 93 VAL A N 1
ATOM 744 C CA . VAL A 1 93 ? -1.354 -1.932 -6.665 1.00 93.81 93 VAL A CA 1
ATOM 745 C C . VAL A 1 93 ? -1.075 -0.687 -5.832 1.00 93.81 93 VAL A C 1
ATOM 747 O O . VAL A 1 93 ? -0.703 -0.786 -4.667 1.00 93.81 93 VAL A O 1
ATOM 750 N N . LEU A 1 94 ? -1.260 0.495 -6.416 1.00 93.94 94 LEU A N 1
ATOM 751 C CA . LEU A 1 94 ? -1.039 1.760 -5.724 1.00 93.94 94 LEU A CA 1
ATOM 752 C C . LEU A 1 94 ? -2.044 1.943 -4.577 1.00 93.94 94 LEU A C 1
ATOM 754 O O . LEU A 1 94 ? -1.662 2.373 -3.490 1.00 93.94 94 LEU A O 1
ATOM 758 N N . THR A 1 95 ? -3.294 1.533 -4.797 1.00 95.06 95 THR A N 1
ATOM 759 C CA . THR A 1 95 ? -4.333 1.528 -3.761 1.00 95.06 95 THR A CA 1
ATOM 760 C C . THR A 1 95 ? -3.968 0.553 -2.640 1.00 95.06 95 THR A C 1
ATOM 762 O O . THR A 1 95 ? -3.971 0.947 -1.478 1.00 95.06 95 THR A O 1
ATOM 765 N N . ALA A 1 96 ? -3.537 -0.666 -2.982 1.00 94.81 96 ALA A N 1
ATOM 766 C CA . ALA A 1 96 ? -3.085 -1.661 -2.008 1.00 94.81 96 ALA A CA 1
ATOM 767 C C . ALA A 1 96 ? -1.893 -1.169 -1.168 1.00 94.81 96 ALA A C 1
ATOM 769 O O . ALA A 1 96 ? -1.880 -1.325 0.052 1.00 94.81 96 ALA A O 1
ATOM 770 N N . LEU A 1 97 ? -0.911 -0.500 -1.789 1.00 94.00 97 LEU A N 1
ATOM 771 C CA . LEU A 1 97 ? 0.223 0.106 -1.079 1.00 94.00 97 LEU A CA 1
ATOM 772 C C . LEU A 1 97 ? -0.231 1.192 -0.090 1.00 94.00 97 LEU A C 1
ATOM 774 O O . LEU A 1 97 ? 0.252 1.229 1.041 1.00 94.00 97 LEU A O 1
ATOM 778 N N . MET A 1 98 ? -1.169 2.060 -0.485 1.00 94.12 98 MET A N 1
ATOM 779 C CA . MET A 1 98 ? -1.739 3.075 0.409 1.00 94.12 98 MET A CA 1
ATOM 780 C C . MET A 1 98 ? -2.501 2.438 1.577 1.00 94.12 98 MET A C 1
ATOM 782 O O . MET A 1 98 ? -2.311 2.836 2.726 1.00 94.12 98 MET A O 1
ATOM 786 N N . THR A 1 99 ? -3.302 1.405 1.309 1.00 94.19 99 THR A N 1
ATOM 787 C CA . THR A 1 99 ? -4.025 0.663 2.347 1.00 94.19 99 THR A CA 1
ATOM 788 C C . THR A 1 99 ? -3.068 -0.031 3.316 1.00 94.19 99 THR A C 1
ATOM 790 O O . THR A 1 99 ? -3.289 0.019 4.524 1.00 94.19 99 THR A O 1
ATOM 793 N N . LEU A 1 100 ? -1.961 -0.607 2.839 1.00 93.19 100 LEU A N 1
ATOM 794 C CA . LEU A 1 100 ? -0.931 -1.178 3.712 1.00 93.19 100 LEU A CA 1
ATOM 795 C C . LEU A 1 100 ? -0.272 -0.131 4.616 1.00 93.19 100 LEU A C 1
ATOM 797 O O . LEU A 1 100 ? -0.015 -0.428 5.781 1.00 93.19 100 LEU A O 1
ATOM 801 N N . VAL A 1 101 ? -0.042 1.095 4.132 1.00 93.75 101 VAL A N 1
ATOM 802 C CA . VAL A 1 101 ? 0.462 2.195 4.975 1.00 93.75 101 VAL A CA 1
ATOM 803 C C . VAL A 1 101 ? -0.511 2.499 6.114 1.00 93.75 101 VAL A C 1
ATOM 805 O O . VAL A 1 101 ? -0.090 2.662 7.261 1.00 93.75 101 VAL A O 1
ATOM 808 N N . GLU A 1 102 ? -1.807 2.569 5.820 1.00 93.00 102 GLU A N 1
ATOM 809 C CA . GLU A 1 102 ? -2.837 2.799 6.835 1.00 93.00 102 GLU A CA 1
ATOM 810 C C . GLU A 1 102 ? -2.919 1.645 7.836 1.00 93.00 102 GLU A C 1
ATOM 812 O O . GLU A 1 102 ? -2.938 1.885 9.043 1.00 93.00 102 GLU A O 1
ATOM 817 N N . LEU A 1 103 ? -2.907 0.399 7.355 1.00 92.25 103 LEU A N 1
ATOM 818 C CA . LEU A 1 103 ? -2.944 -0.797 8.199 1.00 92.25 103 LEU A CA 1
ATOM 819 C C . LEU A 1 103 ? -1.717 -0.886 9.111 1.00 92.25 103 LEU A C 1
ATOM 821 O O . LEU A 1 103 ? -1.859 -1.154 10.302 1.00 92.25 103 LEU A O 1
ATOM 825 N N . HIS A 1 104 ? -0.525 -0.586 8.592 1.00 92.31 104 HIS A N 1
ATOM 826 C CA . HIS A 1 104 ? 0.6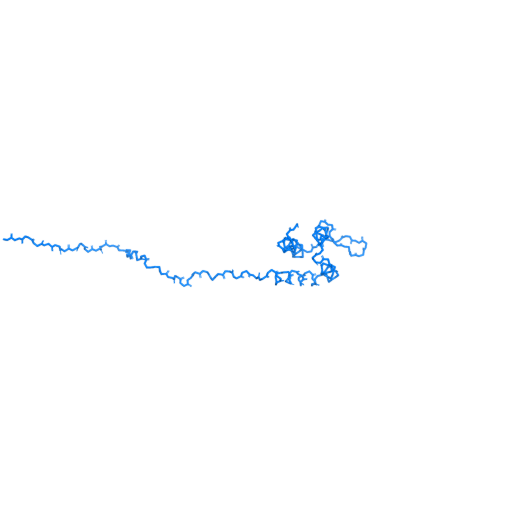95 -0.562 9.394 1.00 92.31 104 HIS A CA 1
ATOM 827 C C . HIS A 1 104 ? 0.613 0.495 10.505 1.00 92.31 104 HIS A C 1
ATOM 829 O O . HIS A 1 104 ? 0.950 0.220 11.657 1.00 92.31 104 HIS A O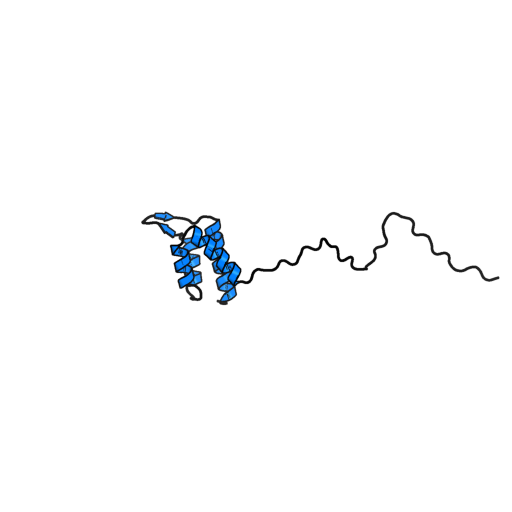 1
ATOM 835 N N . LYS A 1 105 ? 0.112 1.698 10.197 1.00 90.38 105 LYS A N 1
ATOM 836 C CA . LYS A 1 105 ? -0.092 2.756 11.200 1.00 90.38 105 LYS A CA 1
ATOM 837 C C . LYS A 1 105 ? -1.120 2.365 12.259 1.00 90.38 105 LYS A C 1
ATOM 839 O O . LYS A 1 105 ? -0.888 2.609 13.439 1.00 90.38 105 LYS A O 1
ATOM 844 N N . GLN A 1 106 ? -2.225 1.736 11.856 1.00 90.25 106 GLN A N 1
ATOM 845 C CA . GLN A 1 106 ? -3.249 1.242 12.782 1.00 90.25 106 GLN A CA 1
ATOM 846 C C . GLN A 1 106 ? -2.704 0.151 13.711 1.00 90.25 106 GLN A C 1
ATOM 848 O O . GLN A 1 106 ? -3.034 0.136 14.892 1.00 90.25 106 GLN A O 1
ATOM 853 N N . GLN A 1 107 ? -1.854 -0.738 13.193 1.00 88.25 107 GLN A N 1
ATOM 854 C CA . GLN A 1 107 ? -1.303 -1.859 13.951 1.00 88.25 107 GLN A CA 1
ATOM 855 C C . GLN A 1 107 ? -0.157 -1.453 14.892 1.00 88.25 107 GLN A C 1
ATOM 857 O O . GLN A 1 107 ? -0.072 -1.976 16.002 1.00 88.25 107 GLN A O 1
ATOM 862 N N . PHE A 1 108 ? 0.724 -0.537 14.472 1.00 86.31 108 PHE A N 1
ATOM 863 C CA . PHE A 1 108 ? 1.959 -0.208 15.202 1.00 86.31 108 PHE A CA 1
ATOM 864 C C . PHE A 1 108 ? 1.984 1.190 15.839 1.00 86.31 108 PHE A C 1
ATOM 866 O O . PHE A 1 108 ? 2.913 1.496 16.588 1.00 86.31 108 PHE A O 1
ATOM 873 N N . GLY A 1 109 ? 0.969 2.026 15.601 1.00 71.25 109 GLY A N 1
ATOM 874 C CA . GLY A 1 109 ? 0.703 3.228 16.395 1.00 71.25 109 GLY A CA 1
ATOM 875 C C . GLY A 1 109 ? 1.838 4.257 16.446 1.00 71.25 109 GLY A C 1
ATOM 876 O O . GLY A 1 109 ? 2.056 4.855 17.502 1.00 71.25 109 GLY A O 1
ATOM 877 N N . LYS A 1 110 ? 2.568 4.460 15.341 1.00 54.72 110 LYS A N 1
ATOM 878 C CA . LYS A 1 110 ? 3.484 5.596 15.138 1.00 54.72 110 LYS A CA 1
ATOM 879 C C . LYS A 1 110 ? 3.376 6.145 13.724 1.00 54.72 110 LYS A C 1
ATOM 881 O O . LYS A 1 110 ? 3.347 5.327 12.778 1.00 54.72 110 LYS A O 1
#